Protein AF-A0A3Q7Y2U4-F1 (afdb_monomer_lite)

pLDDT: mean 73.99, std 23.48, range [33.78, 98.62]

Structure (mmCIF, N/CA/C/O backbone):
data_AF-A0A3Q7Y2U4-F1
#
_entry.id   AF-A0A3Q7Y2U4-F1
#
loop_
_atom_site.group_PDB
_atom_site.id
_atom_site.type_symbol
_atom_site.label_atom_id
_atom_site.label_alt_id
_atom_site.label_comp_id
_atom_site.label_asym_id
_atom_site.label_entity_id
_atom_site.label_seq_id
_atom_site.pdbx_PDB_ins_code
_atom_site.Cartn_x
_atom_site.Cartn_y
_atom_site.Cartn_z
_atom_site.occupancy
_atom_site.B_iso_or_equiv
_atom_site.auth_seq_id
_atom_site.auth_comp_id
_atom_site.auth_asym_id
_atom_site.auth_atom_id
_atom_site.pdbx_PDB_model_num
ATOM 1 N N . PHE A 1 1 ? 11.720 -17.107 -15.224 1.00 35.62 1 PHE A N 1
ATOM 2 C CA . PHE A 1 1 ? 11.556 -17.312 -13.772 1.00 35.62 1 PHE A CA 1
ATOM 3 C C . PHE A 1 1 ? 10.340 -16.525 -13.305 1.00 35.62 1 PHE A C 1
ATOM 5 O O . PHE A 1 1 ? 10.370 -15.306 -13.372 1.00 35.62 1 PHE A O 1
ATOM 12 N N . ARG A 1 2 ? 9.236 -17.199 -12.948 1.00 40.34 2 ARG A N 1
ATOM 13 C CA . ARG A 1 2 ? 8.041 -16.546 -12.385 1.00 40.34 2 ARG A CA 1
ATOM 14 C C . ARG A 1 2 ? 8.185 -16.516 -10.868 1.00 40.34 2 ARG A C 1
ATOM 16 O O . ARG A 1 2 ? 8.237 -17.579 -10.259 1.00 40.34 2 ARG A O 1
ATOM 23 N N . LEU A 1 3 ? 8.247 -15.323 -10.285 1.00 40.69 3 LEU A N 1
ATOM 24 C CA . LEU A 1 3 ? 8.195 -15.131 -8.841 1.00 40.69 3 LEU A CA 1
ATOM 25 C C . LEU A 1 3 ? 6.784 -14.656 -8.486 1.00 40.69 3 LEU A C 1
ATOM 27 O O . LEU A 1 3 ? 6.443 -13.496 -8.690 1.00 40.69 3 LEU A O 1
ATOM 31 N N . ALA A 1 4 ? 5.951 -15.574 -8.011 1.00 50.62 4 ALA A N 1
ATOM 32 C CA . ALA A 1 4 ? 4.681 -15.249 -7.382 1.00 50.62 4 ALA A CA 1
ATOM 33 C C . ALA A 1 4 ? 4.615 -15.988 -6.044 1.00 50.62 4 ALA A C 1
ATOM 35 O O . ALA A 1 4 ? 4.937 -17.173 -5.980 1.00 50.62 4 ALA A O 1
ATOM 36 N N . ASN A 1 5 ? 4.163 -15.255 -5.026 1.00 50.19 5 ASN A N 1
ATOM 37 C CA . ASN A 1 5 ? 3.775 -15.688 -3.680 1.00 50.19 5 ASN A CA 1
ATOM 38 C C . ASN A 1 5 ? 4.875 -15.642 -2.613 1.00 50.19 5 ASN A C 1
ATOM 40 O O . ASN A 1 5 ? 5.433 -16.663 -2.225 1.00 50.19 5 ASN A O 1
ATOM 44 N N . PHE A 1 6 ? 5.088 -14.448 -2.047 1.00 45.56 6 PHE A N 1
ATOM 45 C CA . PHE A 1 6 ? 5.669 -14.308 -0.703 1.00 45.56 6 PHE A CA 1
ATOM 46 C C . PHE A 1 6 ? 4.709 -13.688 0.327 1.00 45.56 6 PHE A C 1
ATOM 48 O O . PHE A 1 6 ? 5.079 -13.491 1.477 1.00 45.56 6 PHE A O 1
ATOM 55 N N . TRP A 1 7 ? 3.449 -13.426 -0.035 1.00 37.31 7 TRP A N 1
ATOM 56 C CA . TRP A 1 7 ? 2.434 -13.040 0.944 1.00 37.31 7 TRP A CA 1
ATOM 57 C C . TRP A 1 7 ? 1.445 -14.183 1.152 1.00 37.31 7 TRP A C 1
ATOM 59 O O . TRP A 1 7 ? 0.406 -14.258 0.507 1.00 37.31 7 TRP A O 1
ATOM 69 N N . SER A 1 8 ? 1.789 -15.099 2.053 1.00 33.78 8 SER A N 1
ATOM 70 C CA . SER A 1 8 ? 0.802 -15.963 2.695 1.00 33.78 8 SER A CA 1
ATOM 71 C C . SER A 1 8 ? 1.031 -15.874 4.195 1.00 33.78 8 SER A C 1
ATOM 73 O O . SER A 1 8 ? 1.799 -16.638 4.777 1.00 33.78 8 SER A O 1
ATOM 75 N N . THR A 1 9 ? 0.387 -14.891 4.819 1.00 37.97 9 THR A N 1
ATOM 76 C CA . THR A 1 9 ? 0.164 -14.854 6.262 1.00 37.97 9 THR A CA 1
ATOM 77 C C . THR A 1 9 ? -0.647 -16.090 6.643 1.00 37.97 9 THR A C 1
ATOM 79 O O . THR A 1 9 ? -1.868 -16.126 6.502 1.00 37.97 9 THR A O 1
ATOM 82 N N . SER A 1 10 ? 0.038 -17.135 7.108 1.00 39.25 10 SER A N 1
ATOM 83 C CA . SER A 1 10 ? -0.595 -18.251 7.809 1.00 39.25 10 SER A CA 1
ATOM 84 C C . SER A 1 10 ? -1.108 -17.750 9.156 1.00 39.25 10 SER A C 1
ATOM 86 O O . SER A 1 10 ? -0.455 -17.903 10.186 1.00 39.25 10 SER A O 1
ATOM 88 N N . ASN A 1 11 ? -2.300 -17.160 9.149 1.00 49.38 11 ASN A N 1
ATOM 89 C CA . ASN A 1 11 ? -3.101 -16.994 10.351 1.00 49.38 11 ASN A CA 1
ATOM 90 C C . ASN A 1 11 ? -3.589 -18.387 10.760 1.00 49.38 11 ASN A C 1
ATOM 92 O O . ASN A 1 11 ? -4.662 -18.838 10.355 1.00 49.38 11 ASN A O 1
ATOM 96 N N . LYS A 1 12 ? -2.772 -19.108 11.532 1.00 48.09 12 LYS A N 1
ATOM 97 C CA . LYS A 1 12 ? -3.217 -20.324 12.211 1.00 48.09 12 LYS A CA 1
ATOM 98 C C . LYS A 1 12 ? -4.173 -19.886 13.322 1.00 48.09 12 LYS A C 1
ATOM 100 O O . LYS A 1 12 ? -3.747 -19.394 14.359 1.00 48.09 12 LYS A O 1
ATOM 105 N N . LEU A 1 13 ? -5.460 -20.009 13.008 1.00 43.34 13 LEU A N 1
ATOM 106 C CA . LEU A 1 13 ? -6.635 -19.846 13.862 1.00 43.34 13 LEU A CA 1
ATOM 107 C C . LEU A 1 13 ? -6.368 -20.139 15.348 1.00 43.34 13 LEU A C 1
ATOM 109 O O . LEU A 1 13 ? -6.009 -21.260 15.713 1.00 43.34 13 LEU A O 1
ATOM 113 N N . LEU A 1 14 ? -6.643 -19.145 16.195 1.00 48.03 14 LEU A N 1
ATOM 114 C CA . LEU A 1 14 ? -7.073 -19.369 17.571 1.00 48.03 14 LEU A CA 1
ATOM 115 C C . LEU A 1 14 ? -8.503 -19.924 17.515 1.00 48.03 14 LEU A C 1
ATOM 117 O O . LEU A 1 14 ? -9.420 -19.233 17.079 1.00 48.03 14 LEU A O 1
ATOM 121 N N . ALA A 1 15 ? -8.694 -21.154 17.978 1.00 50.94 15 ALA A N 1
ATOM 122 C CA . ALA A 1 15 ? -9.987 -21.623 18.452 1.00 50.94 15 ALA A CA 1
ATOM 123 C C . ALA A 1 15 ? -9.846 -21.863 19.963 1.00 50.94 15 ALA A C 1
ATOM 125 O O . ALA A 1 15 ? -9.024 -22.700 20.346 1.00 50.94 15 ALA A O 1
ATOM 126 N N . PRO A 1 16 ? -10.592 -21.165 20.838 1.00 45.00 16 PRO A N 1
ATOM 127 C CA . PRO A 1 16 ? -10.757 -21.627 22.207 1.00 45.00 16 PRO A CA 1
ATOM 128 C C . PRO A 1 16 ? -11.631 -22.885 22.165 1.00 45.00 16 PRO A C 1
ATOM 130 O O . PRO A 1 16 ? -12.839 -22.818 21.945 1.00 45.00 16 PRO A O 1
ATOM 133 N N . SER A 1 17 ? -11.002 -24.054 22.308 1.00 41.28 17 SER A N 1
ATOM 134 C CA . SER A 1 17 ? -11.727 -25.306 22.503 1.00 41.28 17 SER A CA 1
ATOM 135 C C . SER A 1 17 ? -12.316 -25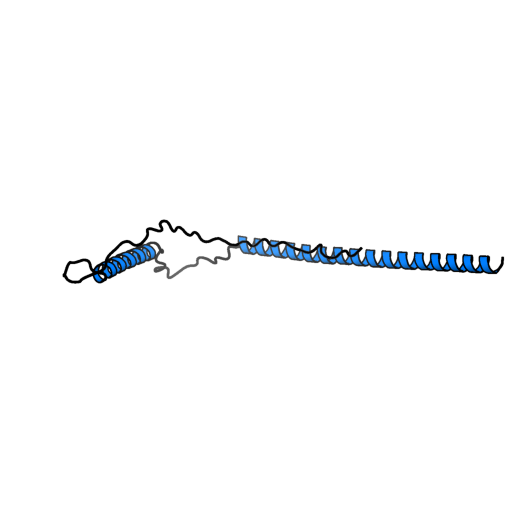.301 23.909 1.00 41.28 17 SER A C 1
ATOM 137 O O . SER A 1 17 ? -11.603 -25.354 24.907 1.00 41.28 17 SER A O 1
ATOM 139 N N . SER A 1 18 ? -13.636 -25.161 23.935 1.00 51.19 18 SER A N 1
ATOM 140 C CA . SER A 1 18 ? -14.538 -25.416 25.048 1.00 51.19 18 SER A CA 1
ATOM 141 C C . SER A 1 18 ? -14.202 -26.731 25.752 1.00 51.19 18 SER A C 1
ATOM 143 O O . SER A 1 18 ? -14.132 -27.776 25.109 1.00 51.19 18 SER A O 1
ATOM 145 N N . ASN A 1 19 ? -14.081 -26.676 27.079 1.00 49.72 19 ASN A N 1
ATOM 146 C CA . ASN A 1 19 ? -14.079 -27.841 27.958 1.00 49.72 19 ASN A CA 1
ATOM 147 C C . ASN A 1 19 ? -15.283 -28.741 27.648 1.00 49.72 19 ASN A C 1
ATOM 149 O O . ASN A 1 19 ? -16.421 -28.273 27.601 1.00 49.72 19 ASN A O 1
ATOM 153 N N . GLY A 1 20 ? -15.019 -30.028 27.453 1.00 41.00 20 GLY A N 1
ATOM 154 C CA . GLY A 1 20 ? -16.028 -31.061 27.276 1.00 41.00 20 GLY A CA 1
ATOM 155 C C . GLY A 1 20 ? -15.608 -32.306 28.037 1.00 41.00 20 GLY A C 1
ATOM 156 O O . GLY A 1 20 ? -14.999 -33.204 27.465 1.00 41.00 20 GLY A O 1
ATOM 157 N N . ASP A 1 21 ? -15.925 -32.336 29.330 1.00 46.12 21 ASP A N 1
ATOM 158 C CA . ASP A 1 21 ? -15.999 -33.573 30.097 1.00 46.12 21 ASP A CA 1
ATOM 159 C C . ASP A 1 21 ? -17.222 -34.360 29.612 1.00 46.12 21 ASP A C 1
ATOM 161 O O . ASP A 1 21 ? -18.359 -33.912 29.759 1.00 46.12 21 ASP A O 1
ATOM 165 N N . ALA A 1 22 ? -17.002 -35.542 29.044 1.00 45.03 22 ALA A N 1
ATOM 166 C CA . ALA A 1 22 ? -18.044 -36.548 28.876 1.00 45.03 22 ALA A CA 1
ATOM 167 C C . ALA A 1 22 ? -17.420 -37.935 29.039 1.00 45.03 22 ALA A C 1
ATOM 169 O O . ALA A 1 22 ? -16.987 -38.589 28.094 1.00 45.03 22 ALA A O 1
ATOM 170 N N . ASN A 1 23 ? -17.336 -38.336 30.303 1.00 48.41 23 ASN A N 1
ATOM 171 C CA . ASN A 1 23 ? -17.076 -39.699 30.723 1.00 48.41 23 ASN A CA 1
ATOM 172 C C . ASN A 1 23 ? -18.292 -40.594 30.414 1.00 48.41 23 ASN A C 1
ATOM 174 O O . ASN A 1 23 ? -19.439 -40.183 30.588 1.00 48.41 23 ASN A O 1
ATOM 178 N N . SER A 1 24 ? -17.981 -41.842 30.062 1.00 44.22 24 SER A N 1
ATOM 179 C CA . SER A 1 24 ? -18.825 -43.042 29.979 1.00 44.22 24 SER A CA 1
ATOM 180 C C . SER A 1 24 ? -19.899 -43.122 28.886 1.00 44.22 24 SER A C 1
ATOM 182 O O . SER A 1 24 ? -21.031 -42.679 29.042 1.00 44.22 24 SER A O 1
ATOM 184 N N . ASP A 1 25 ? -19.534 -43.857 27.837 1.00 45.47 25 ASP A N 1
ATOM 185 C CA . ASP A 1 25 ? -20.418 -44.763 27.110 1.00 45.47 25 ASP A CA 1
ATOM 186 C C . ASP A 1 25 ? -20.635 -46.010 27.991 1.00 45.47 25 ASP A C 1
ATOM 188 O O . ASP A 1 25 ? -19.715 -46.805 28.201 1.00 45.47 25 ASP A O 1
ATOM 192 N N . SER A 1 26 ? -21.818 -46.151 28.592 1.00 45.09 26 SER A N 1
ATOM 193 C CA . SER A 1 26 ? -22.277 -47.430 29.134 1.00 45.09 26 SER A CA 1
ATOM 194 C C . SER A 1 26 ? -23.513 -47.862 28.358 1.00 45.09 26 SER A C 1
ATOM 196 O O . SER A 1 26 ? -24.611 -47.320 28.478 1.00 45.09 26 SER A O 1
ATOM 198 N N . SER A 1 27 ? -23.271 -48.848 27.500 1.00 39.62 27 SER A N 1
ATOM 199 C CA . SER A 1 27 ? -24.237 -49.461 26.611 1.00 39.62 27 SER A CA 1
ATOM 200 C C . SER A 1 27 ? -25.496 -49.913 27.350 1.00 39.62 27 SER A C 1
ATOM 202 O O . SER A 1 27 ? -25.436 -50.643 28.341 1.00 39.62 27 SER A O 1
ATOM 204 N N . SER A 1 28 ? -26.625 -49.543 26.762 1.00 48.84 28 SER A N 1
ATOM 205 C CA . SER A 1 28 ? -27.961 -50.097 26.937 1.00 48.84 28 SER A CA 1
ATOM 206 C C . SER A 1 28 ? -27.990 -51.603 27.231 1.00 48.84 28 SER A C 1
ATOM 208 O O . SER A 1 28 ? -27.642 -52.412 26.368 1.00 48.84 28 SER A O 1
ATOM 210 N N . GLN A 1 29 ? -28.523 -51.984 28.392 1.00 48.38 29 GLN A N 1
ATOM 211 C CA . GLN A 1 29 ? -29.083 -53.316 28.602 1.00 48.38 29 GLN A CA 1
ATOM 212 C C . GLN A 1 29 ? -30.446 -53.219 29.293 1.00 48.38 29 GLN A C 1
ATOM 214 O O . GLN A 1 29 ? -30.555 -52.691 30.392 1.00 48.38 29 GLN A O 1
ATOM 219 N N . HIS A 1 30 ? -31.440 -53.789 28.604 1.00 40.06 30 HIS A N 1
ATOM 220 C CA . HIS A 1 30 ? -32.700 -54.340 29.105 1.00 40.06 30 HIS A CA 1
ATOM 221 C C . HIS A 1 30 ? -33.671 -53.422 29.867 1.00 40.06 30 HIS A C 1
ATOM 223 O O . HIS A 1 30 ? -33.454 -53.087 31.022 1.00 40.06 30 HIS A O 1
ATOM 229 N N . ALA A 1 31 ? -34.855 -53.210 29.285 1.00 38.28 31 ALA A N 1
ATOM 230 C CA . ALA A 1 31 ? -36.054 -53.889 29.788 1.00 38.28 31 ALA A CA 1
ATOM 231 C C . ALA A 1 31 ? -37.248 -53.648 28.854 1.00 38.28 31 ALA A C 1
ATOM 233 O O . ALA A 1 31 ? -37.780 -52.545 28.747 1.00 38.28 31 ALA A O 1
ATOM 234 N N . ASP A 1 32 ? -37.658 -54.726 28.198 1.00 41.06 32 ASP A N 1
ATOM 235 C CA . ASP A 1 32 ? -39.022 -54.927 27.737 1.00 41.06 32 ASP A CA 1
ATOM 236 C C . ASP A 1 32 ? -39.943 -55.068 28.964 1.00 41.06 32 ASP A C 1
ATOM 238 O O . ASP A 1 32 ? -39.586 -55.755 29.923 1.00 41.06 32 ASP A O 1
ATOM 242 N N . GLY A 1 33 ? -41.145 -54.493 28.894 1.00 41.88 33 GLY A N 1
ATOM 243 C CA . GLY A 1 33 ? -42.310 -55.031 29.601 1.00 41.88 33 GLY A CA 1
ATOM 244 C C . GLY A 1 33 ? -42.729 -54.420 30.950 1.00 41.88 33 GLY A C 1
ATOM 245 O O . GLY A 1 33 ? -42.067 -54.574 31.967 1.00 41.88 33 GLY A O 1
ATOM 246 N N . ALA A 1 34 ? -43.971 -53.918 30.930 1.00 41.16 34 ALA A N 1
ATOM 247 C CA . ALA A 1 34 ? -44.984 -53.954 31.995 1.00 41.16 34 ALA A CA 1
ATOM 248 C C . ALA A 1 34 ? -44.927 -52.928 33.156 1.00 41.16 34 ALA A C 1
ATOM 250 O O . ALA A 1 34 ? -44.178 -53.045 34.119 1.00 41.16 34 ALA A O 1
ATOM 251 N N . ALA A 1 35 ? -45.877 -51.982 33.112 1.00 52.38 35 ALA A N 1
ATOM 252 C CA . ALA A 1 35 ? -46.514 -51.367 34.291 1.00 52.38 35 ALA A CA 1
ATOM 253 C C . ALA A 1 35 ? -47.254 -52.445 35.131 1.00 52.38 35 ALA A C 1
ATOM 255 O O . ALA A 1 35 ? -47.471 -53.524 34.572 1.00 52.38 35 ALA A O 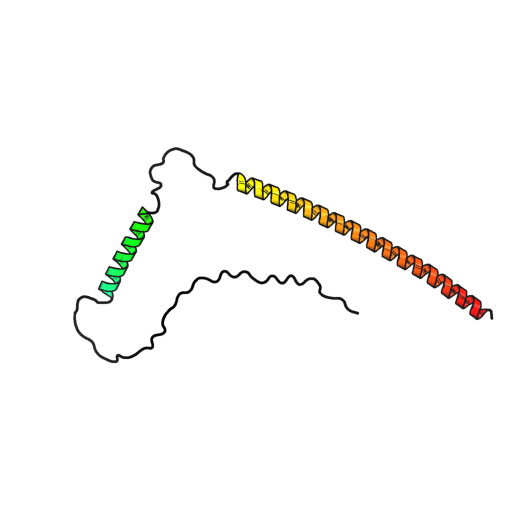1
ATOM 256 N N . PRO A 1 36 ? -47.746 -52.218 36.378 1.00 61.66 36 PRO A N 1
ATOM 257 C CA . PRO A 1 36 ? -47.914 -50.968 37.149 1.00 61.66 36 PRO A CA 1
ATOM 258 C C . PRO A 1 36 ? -47.477 -51.062 38.643 1.00 61.66 36 PRO A C 1
ATOM 260 O O . PRO A 1 36 ? -47.558 -52.130 39.233 1.00 61.66 36 PRO A O 1
ATOM 263 N N . ASN A 1 37 ? -47.096 -49.958 39.303 1.00 43.47 37 ASN A N 1
ATOM 264 C CA . ASN A 1 37 ? -47.496 -49.692 40.702 1.00 43.47 37 ASN A CA 1
ATOM 265 C C . ASN A 1 37 ? -47.024 -48.322 41.204 1.00 43.47 37 ASN A C 1
ATOM 267 O O . ASN A 1 37 ? -45.890 -47.908 40.968 1.00 43.47 37 ASN A O 1
ATOM 271 N N . ASP A 1 38 ? -47.909 -47.676 41.958 1.00 50.09 38 ASP A N 1
ATOM 272 C CA . ASP A 1 38 ? -47.628 -46.577 42.876 1.00 50.09 38 ASP A CA 1
ATOM 273 C C . ASP A 1 38 ? -46.378 -46.829 43.729 1.00 50.09 38 ASP A C 1
ATOM 275 O O . ASP A 1 38 ? -46.222 -47.887 44.339 1.00 50.09 38 ASP A O 1
ATOM 279 N N . GLY A 1 39 ? -45.505 -45.825 43.818 1.00 46.81 39 GLY A N 1
ATOM 280 C CA . GLY A 1 39 ? -44.286 -45.931 44.613 1.00 46.81 39 GLY A CA 1
ATOM 281 C C . GLY A 1 39 ? -43.421 -44.679 44.590 1.00 46.81 39 GLY A C 1
ATOM 282 O O . GLY A 1 39 ? -42.284 -44.731 44.148 1.00 46.81 39 GLY A O 1
ATOM 283 N N . ALA A 1 40 ? -43.975 -43.548 45.034 1.00 56.34 40 ALA A N 1
ATOM 284 C CA . ALA A 1 40 ? -43.254 -42.487 45.756 1.00 56.34 40 ALA A CA 1
ATOM 285 C C . ALA A 1 40 ? -41.874 -42.024 45.220 1.00 56.34 40 ALA A C 1
ATOM 287 O O . ALA A 1 40 ? -40.974 -41.729 46.001 1.00 56.34 40 ALA A O 1
ATOM 288 N N . GLY A 1 41 ? -41.700 -41.930 43.902 1.00 63.47 41 GLY A N 1
ATOM 289 C CA . GLY A 1 41 ? -40.424 -41.505 43.314 1.00 63.47 41 GLY A CA 1
ATOM 290 C C . GLY A 1 41 ? -40.458 -41.413 41.794 1.00 63.47 41 GLY A C 1
ATOM 291 O O . GLY A 1 41 ? -39.499 -41.770 41.123 1.00 63.47 41 GLY A O 1
ATOM 292 N N . GLY A 1 42 ? -41.601 -41.016 41.230 1.00 72.31 42 GLY A N 1
ATOM 293 C CA . GLY A 1 42 ? -41.767 -40.898 39.783 1.00 72.31 42 GLY A CA 1
ATOM 294 C C . GLY A 1 42 ? -41.060 -39.671 39.205 1.00 72.31 42 GLY A C 1
ATOM 295 O O . GLY A 1 42 ? -40.617 -38.786 39.937 1.00 72.31 42 GLY A O 1
ATOM 296 N N . ALA A 1 43 ? -41.055 -39.563 37.874 1.00 77.94 43 ALA A N 1
ATOM 297 C CA . ALA A 1 43 ? -40.539 -38.403 37.136 1.00 77.94 43 ALA A CA 1
ATOM 298 C C . ALA A 1 43 ? -41.035 -37.046 37.687 1.00 77.94 43 ALA A C 1
ATOM 300 O O . ALA A 1 43 ? -40.336 -36.043 37.589 1.00 77.94 43 ALA A O 1
ATOM 301 N N . LEU A 1 44 ? -42.221 -37.019 38.305 1.00 79.88 44 LEU A N 1
ATOM 302 C CA . LEU A 1 44 ? -42.761 -35.852 38.998 1.00 79.88 44 LEU A CA 1
ATOM 303 C C . LEU A 1 44 ? -41.994 -35.488 40.282 1.00 79.88 44 LEU A C 1
ATOM 305 O O . LEU A 1 44 ? -41.749 -34.307 40.511 1.00 79.88 44 LEU A O 1
ATOM 309 N N . GLU A 1 45 ? -41.628 -36.459 41.119 1.00 86.19 45 GLU A N 1
ATOM 310 C CA . GLU A 1 45 ? -40.853 -36.202 42.342 1.00 86.19 45 GLU A CA 1
ATOM 311 C C . GLU A 1 45 ? -39.416 -35.805 41.993 1.00 86.19 45 GLU A C 1
ATOM 313 O O . GLU A 1 45 ? -38.882 -34.855 42.558 1.00 86.19 45 GLU A O 1
ATOM 318 N N . GLU A 1 46 ? -38.845 -36.420 40.957 1.00 80.62 46 GLU A N 1
ATOM 319 C CA . GLU A 1 46 ? -37.557 -36.014 40.387 1.00 80.62 46 GLU A CA 1
ATOM 320 C C . GLU A 1 46 ? -37.614 -34.585 39.811 1.00 80.62 46 GLU A C 1
ATOM 322 O O . GLU A 1 46 ? -36.726 -33.768 40.058 1.00 80.62 46 GLU A O 1
ATOM 327 N N . ALA A 1 47 ? -38.691 -34.219 39.106 1.00 89.88 47 ALA A N 1
ATOM 328 C CA . ALA A 1 47 ? -38.898 -32.851 38.629 1.00 89.88 47 ALA A CA 1
ATOM 329 C C . ALA A 1 47 ? -39.053 -31.850 39.788 1.00 89.88 47 ALA A C 1
ATOM 331 O O . ALA A 1 47 ? -38.505 -30.746 39.730 1.00 89.88 47 ALA A O 1
ATOM 332 N N . ARG A 1 48 ? -39.751 -32.231 40.867 1.00 91.19 48 ARG A N 1
ATOM 333 C CA . ARG A 1 48 ? -39.885 -31.413 42.086 1.00 91.19 48 ARG A CA 1
ATOM 334 C C . ARG A 1 48 ? -38.546 -31.238 42.790 1.00 91.19 48 ARG A C 1
ATOM 336 O O . ARG A 1 48 ? -38.225 -30.120 43.197 1.00 91.19 48 ARG A O 1
ATOM 343 N N . PHE A 1 49 ? -37.760 -32.302 42.907 1.00 91.88 49 PHE A N 1
ATOM 344 C CA . PHE A 1 49 ? -36.424 -32.253 43.487 1.00 91.88 49 PHE A CA 1
ATOM 345 C C . PHE A 1 49 ? -35.502 -31.340 42.669 1.00 91.88 49 PHE A C 1
ATOM 347 O O . PHE A 1 49 ? -34.914 -30.412 43.229 1.00 91.88 49 PHE A O 1
ATOM 354 N N . ARG A 1 50 ? -35.463 -31.504 41.338 1.00 91.75 50 ARG A N 1
ATOM 355 C CA . ARG A 1 50 ? -34.695 -30.633 40.428 1.00 91.75 50 ARG A CA 1
ATOM 356 C C . ARG A 1 50 ? -35.124 -29.176 40.514 1.00 91.75 50 ARG A C 1
ATOM 358 O O . ARG A 1 50 ? -34.263 -28.305 40.586 1.00 91.75 50 ARG A O 1
ATOM 365 N N . TYR A 1 51 ? -36.428 -28.904 40.566 1.00 95.00 51 TYR A N 1
ATOM 366 C CA . TYR A 1 51 ? -36.940 -27.547 40.744 1.00 95.00 51 TYR A CA 1
ATOM 367 C C . TYR A 1 51 ? -36.473 -26.936 42.069 1.00 95.00 51 TYR A C 1
ATOM 369 O O . TYR A 1 51 ? -35.969 -25.815 42.082 1.00 95.00 51 TYR A O 1
ATOM 377 N N . LYS A 1 52 ? -36.591 -27.670 43.184 1.00 95.50 52 LYS A N 1
ATOM 378 C CA . LYS A 1 52 ? -36.148 -27.185 44.502 1.00 95.50 52 LYS A CA 1
ATOM 379 C C . LYS A 1 52 ? -34.642 -26.936 44.525 1.00 95.50 52 LYS A C 1
ATOM 381 O O . LYS A 1 52 ? -34.219 -25.918 45.066 1.00 95.50 52 LYS A O 1
ATOM 386 N N . ASN A 1 53 ? -33.858 -27.815 43.905 1.00 93.19 53 ASN A N 1
ATOM 387 C CA . ASN A 1 53 ? -32.407 -27.684 43.840 1.00 93.19 53 ASN A CA 1
ATOM 388 C C . ASN A 1 53 ? -31.979 -26.500 42.951 1.00 93.19 53 ASN A C 1
ATOM 390 O O . ASN A 1 53 ? -31.176 -25.671 43.368 1.00 93.19 53 ASN A O 1
ATOM 394 N N . ALA A 1 54 ? -32.596 -26.337 41.776 1.00 93.56 54 ALA A N 1
ATOM 395 C CA . ALA A 1 54 ? -32.374 -25.185 40.900 1.00 93.56 54 ALA A CA 1
ATOM 396 C C . ALA A 1 54 ? -32.796 -23.863 41.566 1.00 93.56 54 ALA A C 1
ATOM 398 O O . ALA A 1 54 ? -32.075 -22.872 41.490 1.00 93.56 54 ALA A O 1
ATOM 399 N N . ALA A 1 55 ? -33.928 -23.847 42.275 1.00 94.94 55 ALA A N 1
ATOM 400 C CA . ALA A 1 55 ? -34.395 -22.677 43.015 1.00 94.94 55 ALA A CA 1
ATOM 401 C C . ALA A 1 55 ? -33.490 -22.335 44.211 1.00 94.94 55 ALA A C 1
ATOM 403 O O . ALA A 1 55 ? -33.330 -21.159 44.540 1.00 94.94 55 ALA A O 1
ATOM 404 N N . ALA A 1 56 ? -32.906 -23.337 44.874 1.00 93.50 56 ALA A N 1
ATOM 405 C CA . ALA A 1 56 ? -31.899 -23.125 45.909 1.00 93.50 56 ALA A CA 1
ATOM 406 C C . ALA A 1 56 ? -30.610 -22.551 45.304 1.00 93.50 56 ALA A C 1
ATOM 408 O O . ALA A 1 56 ? -30.149 -21.512 45.767 1.00 93.50 56 ALA A O 1
ATOM 409 N N . GLY A 1 57 ? -30.105 -23.142 44.216 1.00 92.50 57 GLY A N 1
ATOM 410 C CA . GLY A 1 57 ? -28.938 -22.638 43.488 1.00 92.50 57 GLY A CA 1
ATOM 411 C C . GLY A 1 57 ? -29.118 -21.197 43.008 1.00 92.50 57 GLY A C 1
ATOM 412 O O . GLY A 1 57 ? -28.240 -20.365 43.215 1.00 92.50 57 GLY A O 1
ATOM 413 N N . LEU A 1 58 ? -30.292 -20.859 42.465 1.00 90.38 58 LEU A N 1
ATOM 414 C CA . LEU A 1 58 ? -30.617 -19.494 42.049 1.00 90.38 58 LEU A CA 1
ATOM 415 C C . LEU A 1 58 ? -30.622 -18.515 43.231 1.00 90.38 58 LEU A C 1
ATOM 417 O O . LEU A 1 58 ? -30.109 -17.408 43.105 1.00 90.38 58 LEU A O 1
ATOM 421 N N . ARG A 1 59 ? -31.155 -18.914 44.395 1.00 90.56 59 ARG A N 1
ATOM 422 C CA . ARG A 1 59 ? -31.094 -18.087 45.611 1.00 90.56 59 ARG A CA 1
A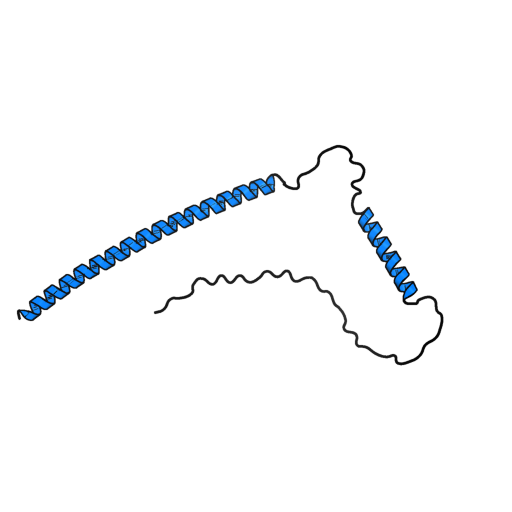TOM 423 C C . ARG A 1 59 ? -29.668 -17.902 46.112 1.00 90.56 59 ARG A C 1
ATOM 425 O O . ARG A 1 59 ? -29.336 -16.805 46.540 1.00 90.56 59 ARG A O 1
ATOM 432 N N . THR A 1 60 ? -28.830 -18.932 46.038 1.00 87.88 60 THR A N 1
ATOM 433 C CA . THR A 1 60 ? -27.412 -18.828 46.398 1.00 87.88 60 THR A CA 1
ATOM 434 C C . THR A 1 60 ? -26.673 -17.883 45.458 1.00 87.88 60 THR A C 1
ATOM 436 O O . THR A 1 60 ? -25.926 -17.037 45.933 1.00 87.88 60 THR A O 1
ATOM 439 N N . ILE A 1 61 ? -26.927 -17.960 44.148 1.00 86.75 61 ILE A N 1
ATOM 440 C CA . ILE A 1 61 ? -26.360 -17.025 43.165 1.00 86.75 61 ILE A CA 1
ATOM 441 C C . ILE A 1 61 ? -26.858 -15.600 43.441 1.00 86.75 61 ILE A C 1
ATOM 443 O O . ILE A 1 61 ? -26.050 -14.685 43.505 1.00 86.75 61 ILE A O 1
ATOM 447 N N . LEU A 1 62 ? -28.157 -15.404 43.688 1.00 83.25 62 LEU A N 1
ATOM 448 C CA . LEU A 1 62 ? -28.722 -14.094 44.040 1.00 83.25 62 LEU A CA 1
ATOM 449 C C . LEU A 1 62 ? -28.189 -13.532 45.364 1.00 83.25 62 LEU A C 1
ATOM 451 O O . LEU A 1 62 ? -28.081 -12.321 45.488 1.00 83.25 62 LEU A O 1
ATOM 455 N N . ALA A 1 63 ? -27.867 -14.383 46.340 1.00 81.56 63 ALA A N 1
ATOM 456 C CA . ALA A 1 63 ? -27.247 -13.969 47.598 1.00 81.56 63 ALA A CA 1
ATOM 457 C C . ALA A 1 63 ? -25.739 -13.696 47.450 1.00 81.56 63 ALA A C 1
ATOM 459 O O . ALA A 1 63 ? -25.190 -12.879 48.185 1.00 81.56 63 ALA A O 1
ATOM 460 N N . ALA A 1 64 ? -25.072 -14.381 46.516 1.00 79.19 64 ALA A N 1
ATOM 461 C CA . ALA A 1 64 ? -23.672 -14.156 46.166 1.00 79.19 64 ALA A CA 1
ATOM 462 C C . ALA A 1 64 ? -23.484 -12.926 45.266 1.00 79.19 64 ALA A C 1
ATOM 464 O O . ALA A 1 64 ? -22.398 -12.353 45.245 1.00 79.19 64 ALA A O 1
ATOM 465 N N . ILE A 1 65 ? -24.530 -12.506 44.548 1.00 77.69 65 ILE A N 1
ATOM 466 C CA . ILE A 1 65 ? -24.601 -11.189 43.918 1.00 77.69 65 ILE A CA 1
ATOM 467 C C . ILE A 1 65 ? -24.834 -10.175 45.046 1.00 77.69 65 ILE A C 1
ATOM 469 O O . ILE A 1 65 ? -25.893 -10.203 45.675 1.00 77.69 65 ILE A O 1
ATOM 473 N N . PRO A 1 66 ? -23.886 -9.267 45.333 1.00 68.56 66 PRO A N 1
ATOM 474 C CA . PRO A 1 66 ? -24.101 -8.231 46.332 1.00 68.56 66 PRO A CA 1
ATOM 475 C C . PRO A 1 66 ? -25.340 -7.420 45.938 1.00 68.56 66 PRO A C 1
ATOM 477 O O . PRO A 1 66 ? -25.389 -6.846 44.848 1.00 68.56 66 PRO A O 1
ATOM 480 N N . SER A 1 67 ? -26.369 -7.394 46.789 1.00 58.28 67 SER A N 1
ATOM 481 C CA . SER A 1 67 ? -27.588 -6.638 46.506 1.00 58.28 67 SER A CA 1
ATOM 482 C C . SER A 1 67 ? -27.248 -5.147 46.409 1.00 58.28 67 SER A C 1
ATOM 484 O O . SER A 1 67 ? -27.059 -4.482 47.428 1.00 58.28 67 SER A O 1
ATOM 486 N N . SER A 1 68 ? -27.203 -4.601 45.194 1.00 54.22 68 SER A N 1
ATOM 487 C CA . SER A 1 68 ? -27.099 -3.158 44.929 1.00 54.22 68 SER A CA 1
ATOM 488 C C . SER A 1 68 ? -28.425 -2.444 45.230 1.00 54.22 68 SER A C 1
ATOM 490 O O . SER A 1 68 ? -28.998 -1.738 44.404 1.00 54.22 68 SER A O 1
ATOM 492 N N . GLN A 1 69 ? -28.988 -2.670 46.416 1.00 51.75 69 GLN A N 1
ATOM 493 C CA . GLN A 1 69 ? -30.246 -2.045 46.803 1.00 51.75 69 GLN A CA 1
ATOM 494 C C . GLN A 1 69 ? -30.205 -1.529 48.233 1.00 51.75 69 GLN A C 1
ATOM 496 O O . GLN A 1 69 ? -31.047 -1.848 49.065 1.00 51.75 69 GLN A O 1
ATOM 501 N N . LYS A 1 70 ? -29.220 -0.663 48.477 1.00 48.88 70 LYS A N 1
ATOM 502 C CA . LYS A 1 70 ? -29.439 0.622 49.148 1.00 48.88 70 LYS A CA 1
ATOM 503 C C . LYS A 1 70 ? -28.238 1.535 48.904 1.00 48.88 70 LYS A C 1
ATOM 505 O O . LYS A 1 70 ? -27.448 1.775 49.806 1.00 48.88 70 LYS A O 1
ATOM 510 N N . VAL A 1 71 ? -28.115 2.052 47.687 1.00 47.84 71 VAL A N 1
ATOM 511 C CA . VAL A 1 71 ? -27.336 3.271 47.439 1.00 47.84 71 VAL A CA 1
ATOM 512 C C . VAL A 1 71 ? -28.157 4.161 46.516 1.00 47.84 71 VAL A C 1
ATOM 514 O O . VAL A 1 71 ? -27.915 4.314 45.326 1.00 47.84 71 VAL A O 1
ATOM 517 N N . ASN A 1 72 ? -29.199 4.748 47.095 1.00 50.16 72 ASN A N 1
ATOM 518 C CA . ASN A 1 72 ? -29.433 6.145 46.798 1.00 50.16 72 ASN A CA 1
ATOM 519 C C . ASN A 1 72 ? -28.205 6.912 47.313 1.00 50.16 72 ASN A C 1
ATOM 521 O O . ASN A 1 72 ? -27.876 6.827 48.493 1.00 50.16 72 ASN A O 1
ATOM 525 N N . THR A 1 73 ? -27.580 7.694 46.435 1.00 48.22 73 THR A N 1
ATOM 526 C CA . THR A 1 73 ? -26.423 8.577 46.688 1.00 48.22 73 THR A CA 1
ATOM 527 C C . THR A 1 73 ? -25.046 7.925 46.506 1.00 48.22 73 THR A C 1
ATOM 529 O O . THR A 1 73 ? -24.583 7.191 47.367 1.00 48.22 73 THR A O 1
ATOM 532 N N . PHE A 1 74 ? -24.364 8.377 45.445 1.00 43.75 74 PHE A N 1
ATOM 533 C CA . PHE A 1 74 ? -22.906 8.519 45.314 1.00 43.75 74 PHE A CA 1
ATOM 534 C C . PHE A 1 74 ? -22.151 7.470 44.468 1.00 43.75 74 PHE A C 1
ATOM 536 O O . PHE A 1 74 ? -21.783 6.402 44.938 1.00 43.75 74 PHE A O 1
ATOM 543 N N . ASP A 1 75 ? -21.944 7.839 43.197 1.00 49.06 75 ASP A N 1
ATOM 544 C CA . ASP A 1 75 ? -20.651 7.829 42.489 1.00 49.06 75 ASP A CA 1
ATOM 545 C C . ASP A 1 75 ? -19.687 6.650 42.742 1.00 49.06 75 ASP A C 1
ATOM 547 O O . ASP A 1 75 ? -18.904 6.675 43.687 1.00 49.06 75 ASP A O 1
ATOM 551 N N . SER A 1 76 ? -19.721 5.632 41.871 1.00 42.38 76 SER A N 1
ATOM 552 C CA . SER A 1 76 ? -18.580 4.764 41.514 1.00 42.38 76 SER A CA 1
ATOM 553 C C . SER A 1 76 ? -19.062 3.709 40.508 1.00 42.38 76 SER A C 1
ATOM 555 O O . SER A 1 76 ? -20.050 3.031 40.761 1.00 42.38 76 SER A O 1
ATOM 557 N N . GLY A 1 77 ? -18.465 3.471 39.352 1.00 45.91 77 GLY A N 1
ATOM 558 C CA . GLY A 1 77 ? -17.280 4.034 38.744 1.00 45.91 77 GLY A CA 1
ATOM 559 C C . GLY A 1 77 ? -17.283 3.543 37.302 1.00 45.91 77 GLY A C 1
ATOM 560 O O . GLY A 1 77 ? -17.636 2.395 37.023 1.00 45.91 77 GLY A O 1
ATOM 561 N N . SER A 1 78 ? -16.965 4.457 36.395 1.00 50.31 78 SER A N 1
ATOM 562 C CA . SER A 1 78 ? -16.611 4.151 35.020 1.00 50.31 78 SER A CA 1
ATOM 563 C C . SER A 1 78 ? -15.652 2.962 34.996 1.00 50.31 78 SER A C 1
ATOM 565 O O . SER A 1 78 ? -14.627 2.986 35.674 1.00 50.31 78 SER A O 1
ATOM 567 N N . ALA A 1 79 ? -15.990 1.920 34.241 1.00 46.66 79 ALA A N 1
ATOM 568 C CA . ALA A 1 79 ? -15.025 0.892 33.876 1.00 46.66 79 ALA A CA 1
ATOM 569 C C . ALA A 1 79 ? -14.162 1.333 32.676 1.00 46.66 79 ALA A C 1
ATOM 571 O O . ALA A 1 79 ? -13.477 0.493 32.109 1.00 46.66 79 ALA A O 1
ATOM 572 N N . ASP A 1 80 ? -14.146 2.628 32.324 1.00 56.41 80 ASP A N 1
ATOM 573 C CA . ASP A 1 80 ? -12.938 3.241 31.767 1.00 56.41 80 ASP A CA 1
ATOM 574 C C . ASP A 1 80 ? -12.003 3.527 32.934 1.00 56.41 80 ASP A C 1
ATOM 576 O O . ASP A 1 80 ? -12.077 4.565 33.601 1.00 56.41 80 ASP A O 1
ATOM 580 N N . SER A 1 81 ? -11.126 2.571 33.214 1.00 52.03 81 SER A N 1
ATOM 581 C CA . SER A 1 81 ? -9.939 2.892 33.982 1.00 52.03 81 SER A CA 1
ATOM 582 C C . SER A 1 81 ? -9.115 3.887 33.152 1.00 52.03 81 SER A C 1
ATOM 584 O O . SER A 1 81 ? -8.806 3.587 31.998 1.00 52.03 81 SER A O 1
ATOM 586 N N . PRO A 1 82 ? -8.692 5.042 33.698 1.00 60.19 82 PRO A N 1
ATOM 587 C CA . PRO A 1 82 ? -7.857 6.007 32.972 1.00 60.19 82 PRO A CA 1
ATOM 588 C C . PRO A 1 82 ? -6.518 5.408 32.505 1.00 60.19 82 PRO A C 1
ATOM 590 O O . PRO A 1 82 ? -5.829 6.005 31.683 1.00 60.19 82 PRO A O 1
ATOM 593 N N . THR A 1 83 ? -6.140 4.235 33.030 1.00 62.81 83 THR A N 1
ATOM 594 C CA . THR A 1 83 ? -4.965 3.482 32.583 1.00 62.81 83 THR A CA 1
ATOM 595 C C . THR A 1 83 ? -5.176 2.820 31.222 1.00 62.81 83 THR A C 1
ATOM 597 O O . THR A 1 83 ? -4.255 2.831 30.413 1.00 62.81 83 THR A O 1
ATOM 600 N N . ASP A 1 84 ? -6.373 2.296 30.946 1.00 71.88 84 ASP A N 1
ATOM 601 C CA . ASP A 1 84 ? -6.655 1.568 29.707 1.00 71.88 84 ASP A CA 1
ATOM 602 C C . ASP A 1 84 ? -6.827 2.559 28.549 1.00 71.88 84 ASP A C 1
ATOM 604 O O . ASP A 1 84 ? -6.270 2.355 27.475 1.00 71.88 84 ASP A O 1
ATOM 608 N N . GLU A 1 85 ? -7.482 3.698 28.797 1.00 77.62 85 GLU A N 1
ATOM 609 C CA . GLU A 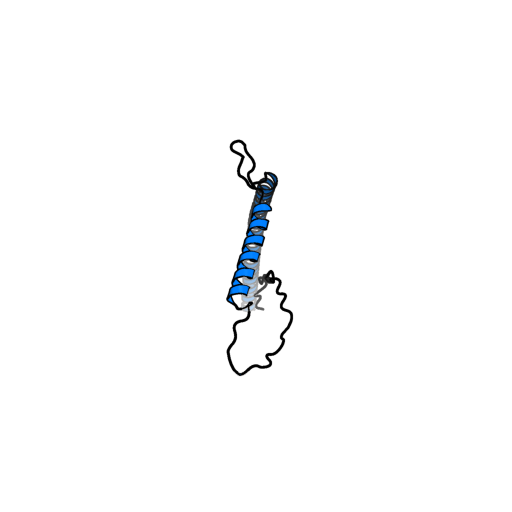1 85 ? -7.631 4.781 27.814 1.00 77.62 85 GLU A CA 1
ATOM 610 C C . GLU A 1 85 ? -6.277 5.407 27.425 1.00 77.62 85 GLU A C 1
ATOM 612 O O . GLU A 1 85 ? -5.982 5.592 26.244 1.00 77.62 85 GLU A O 1
ATOM 617 N N . ALA A 1 86 ? -5.391 5.653 28.399 1.00 81.62 86 ALA A N 1
ATOM 618 C CA . ALA A 1 86 ? -4.048 6.181 28.130 1.00 81.62 86 ALA A CA 1
ATOM 619 C C . ALA A 1 86 ? -3.153 5.179 27.369 1.00 81.62 86 ALA A C 1
ATOM 621 O O . ALA A 1 86 ? -2.289 5.565 26.572 1.00 81.62 86 ALA A O 1
ATOM 622 N N . GLU A 1 87 ? -3.330 3.877 27.605 1.00 86.00 87 GLU A N 1
ATOM 623 C CA . GLU A 1 87 ? -2.636 2.832 26.850 1.00 86.00 87 GLU A CA 1
ATOM 624 C C . GLU A 1 87 ? -3.160 2.715 25.415 1.00 86.00 87 GLU A C 1
ATOM 626 O O . GLU A 1 87 ? -2.357 2.554 24.487 1.00 86.00 87 GLU A O 1
ATOM 631 N N . ILE A 1 88 ? -4.473 2.853 25.219 1.00 89.50 88 ILE A N 1
ATOM 632 C CA . ILE A 1 88 ? -5.114 2.891 23.900 1.00 89.50 88 ILE A CA 1
ATOM 633 C C . ILE A 1 88 ? -4.596 4.084 23.088 1.00 89.50 88 ILE A C 1
ATOM 635 O O . ILE A 1 88 ? -4.139 3.884 21.959 1.00 89.50 88 ILE A O 1
ATOM 639 N N . GLU A 1 89 ? -4.558 5.286 23.670 1.00 88.31 89 GLU A N 1
ATOM 640 C CA . GLU A 1 89 ? -4.037 6.494 23.011 1.00 88.31 89 GLU A CA 1
ATOM 641 C C . GLU A 1 89 ? -2.576 6.306 22.559 1.00 88.31 89 GLU A C 1
ATOM 643 O O . GLU A 1 89 ? -2.211 6.563 21.407 1.00 88.31 89 GLU A O 1
ATOM 648 N N . LYS A 1 90 ? -1.727 5.748 23.429 1.00 94.06 90 LYS A N 1
ATOM 649 C CA . LYS A 1 90 ? -0.321 5.458 23.107 1.00 94.06 90 LYS A CA 1
ATOM 650 C C . LYS A 1 90 ? -0.173 4.415 21.997 1.00 94.06 90 LYS A C 1
ATOM 652 O O . LYS A 1 90 ? 0.753 4.495 21.180 1.00 94.06 90 LYS A O 1
ATOM 657 N N . LEU A 1 91 ? -1.026 3.393 21.980 1.00 94.25 91 LEU A N 1
ATOM 658 C CA . LEU A 1 91 ? -1.029 2.386 20.918 1.00 94.25 91 LEU A CA 1
ATOM 659 C C . LEU A 1 91 ? -1.476 2.989 19.584 1.00 94.25 91 LEU A C 1
ATOM 661 O O . LEU A 1 91 ? -0.878 2.676 18.550 1.00 94.25 91 LEU A O 1
ATOM 665 N N . GLU A 1 92 ? -2.460 3.884 19.599 1.00 93.56 92 GLU A N 1
ATOM 666 C CA . GLU A 1 92 ? -2.905 4.611 18.414 1.00 93.56 92 GLU A CA 1
ATOM 667 C C . GLU A 1 92 ? -1.814 5.543 17.870 1.00 93.56 92 GLU A C 1
ATOM 669 O O . GLU A 1 92 ? -1.558 5.552 16.658 1.00 93.56 92 GLU A O 1
ATOM 674 N N . GLU A 1 93 ? -1.099 6.255 18.744 1.00 94.94 93 GLU A N 1
ATOM 675 C CA . GLU A 1 93 ? 0.036 7.095 18.356 1.00 94.94 93 GLU A CA 1
ATOM 676 C C . GLU A 1 93 ? 1.136 6.256 17.687 1.00 94.94 93 GLU A C 1
ATOM 678 O O . GLU A 1 93 ? 1.623 6.595 16.602 1.00 94.94 93 GLU A O 1
ATOM 683 N N . ARG A 1 94 ? 1.490 5.102 18.272 1.00 96.19 94 ARG A N 1
ATOM 684 C CA . ARG A 1 94 ? 2.466 4.180 17.666 1.00 96.19 94 ARG A CA 1
ATOM 685 C C . ARG A 1 94 ? 1.992 3.632 16.329 1.00 96.19 94 ARG A C 1
ATOM 687 O O . ARG A 1 94 ? 2.788 3.564 15.393 1.00 96.19 94 ARG A O 1
ATOM 694 N N . ALA A 1 95 ? 0.722 3.248 16.221 1.00 96.50 95 ALA A N 1
ATOM 695 C CA . ALA A 1 95 ? 0.153 2.770 14.967 1.00 96.50 95 ALA A CA 1
ATOM 696 C C . ALA A 1 95 ? 0.196 3.866 13.891 1.00 96.50 95 ALA A C 1
ATOM 698 O O . ALA A 1 95 ? 0.532 3.594 12.738 1.00 96.50 95 ALA A O 1
ATOM 699 N N . SER A 1 96 ? -0.087 5.112 14.265 1.00 97.25 96 SER A N 1
ATOM 700 C CA . SER A 1 96 ? -0.018 6.273 13.375 1.00 97.25 96 SER A CA 1
ATOM 701 C C . SER A 1 96 ? 1.414 6.579 12.937 1.00 97.25 96 SER A C 1
ATOM 703 O O . SER A 1 96 ? 1.667 6.756 11.743 1.00 97.25 96 SER A O 1
ATOM 705 N N . SER A 1 97 ? 2.367 6.553 13.870 1.00 97.44 97 SER A N 1
ATOM 706 C CA . SER A 1 97 ? 3.797 6.700 13.580 1.00 97.44 97 SER A CA 1
ATOM 707 C C . SER A 1 97 ? 4.286 5.618 12.612 1.00 97.44 97 SER A C 1
ATOM 709 O O . SER A 1 97 ? 4.893 5.926 11.584 1.00 97.44 97 SER A O 1
ATOM 711 N N . LEU A 1 98 ? 3.918 4.357 12.860 1.00 98.06 98 LEU A N 1
ATOM 712 C CA . LEU A 1 98 ? 4.291 3.233 12.005 1.00 98.06 98 LEU A CA 1
ATOM 713 C C . LEU A 1 98 ? 3.685 3.348 10.599 1.00 98.06 98 LEU A C 1
ATOM 715 O O . LEU A 1 98 ? 4.375 3.098 9.612 1.00 98.06 98 LEU A O 1
ATOM 719 N N . ARG A 1 99 ? 2.418 3.771 10.478 1.00 98.31 99 ARG A N 1
ATOM 720 C CA . ARG A 1 99 ? 1.786 4.031 9.170 1.00 98.31 99 ARG A CA 1
ATOM 721 C C . ARG A 1 99 ? 2.514 5.133 8.401 1.00 98.31 99 ARG A C 1
ATOM 723 O O . ARG A 1 99 ? 2.722 4.993 7.196 1.00 98.31 99 ARG A O 1
ATOM 730 N N . LYS A 1 100 ? 2.929 6.204 9.084 1.00 98.25 100 LYS A N 1
ATOM 731 C CA . LYS A 1 100 ? 3.699 7.297 8.476 1.00 98.25 100 LYS A CA 1
ATOM 732 C C . LYS A 1 100 ? 5.076 6.825 8.013 1.00 98.25 100 LYS A C 1
ATOM 734 O O . LYS A 1 100 ? 5.479 7.144 6.895 1.00 98.25 100 LYS A O 1
ATOM 739 N N . GLU A 1 101 ? 5.784 6.050 8.833 1.00 97.88 101 GLU A N 1
ATOM 740 C CA . GLU A 1 101 ? 7.080 5.489 8.448 1.00 97.88 101 GLU A CA 1
ATOM 741 C C . GLU A 1 101 ? 6.944 4.536 7.256 1.00 97.88 101 GLU A C 1
ATOM 743 O O . GLU A 1 101 ? 7.710 4.651 6.301 1.00 97.88 101 GLU A O 1
ATOM 748 N N . LEU A 1 102 ? 5.938 3.656 7.260 1.00 98.19 102 LEU A N 1
ATOM 749 C CA . LEU A 1 102 ? 5.662 2.743 6.152 1.00 98.19 102 LEU A CA 1
ATOM 750 C C . LEU A 1 102 ? 5.440 3.503 4.838 1.00 98.19 102 LEU A C 1
ATOM 752 O O . LEU A 1 102 ? 6.042 3.158 3.822 1.00 98.19 102 LEU A O 1
ATOM 756 N N . ALA A 1 103 ? 4.624 4.560 4.864 1.00 98.38 103 ALA A N 1
ATOM 757 C CA . ALA A 1 103 ? 4.393 5.409 3.698 1.00 98.38 103 ALA A CA 1
ATOM 758 C C . ALA A 1 103 ? 5.685 6.099 3.228 1.00 98.38 103 ALA A C 1
ATOM 760 O O . ALA A 1 103 ? 5.979 6.114 2.033 1.00 98.38 103 ALA A O 1
ATOM 761 N N . ASN A 1 104 ? 6.499 6.607 4.158 1.00 98.38 104 ASN A N 1
ATOM 762 C CA . ASN A 1 104 ? 7.774 7.244 3.832 1.00 98.38 104 ASN A CA 1
ATOM 763 C C . ASN A 1 104 ? 8.781 6.259 3.210 1.00 98.38 104 ASN A C 1
ATOM 765 O O . ASN A 1 104 ? 9.416 6.558 2.200 1.00 98.38 104 ASN A O 1
ATOM 769 N N . LYS A 1 105 ? 8.913 5.057 3.782 1.00 98.44 105 LYS A N 1
ATOM 770 C CA . LYS A 1 105 ? 9.785 4.004 3.241 1.00 98.44 105 LYS A CA 1
ATOM 771 C C . LYS A 1 105 ? 9.304 3.544 1.865 1.00 98.44 105 LYS A C 1
ATOM 773 O O . LYS A 1 105 ? 10.132 3.355 0.979 1.00 98.44 105 LYS A O 1
ATOM 778 N N . ASN A 1 106 ? 7.992 3.413 1.667 1.00 98.38 106 ASN A N 1
ATOM 779 C CA . ASN A 1 106 ? 7.418 3.085 0.364 1.00 98.38 106 ASN A CA 1
ATOM 780 C C . ASN A 1 106 ? 7.745 4.163 -0.684 1.00 98.38 106 ASN A C 1
ATOM 782 O O . ASN A 1 106 ? 8.192 3.829 -1.777 1.00 98.38 106 ASN A O 1
ATOM 786 N N . LEU A 1 107 ? 7.628 5.445 -0.326 1.00 98.56 107 LEU A N 1
ATOM 787 C CA . LEU A 1 107 ? 8.009 6.559 -1.196 1.00 98.56 107 LEU A CA 1
ATOM 788 C C . LEU A 1 107 ? 9.486 6.489 -1.611 1.00 98.56 107 LEU A C 1
ATOM 790 O O . LEU A 1 107 ? 9.790 6.625 -2.793 1.00 98.56 107 LEU A O 1
ATOM 794 N N . HIS A 1 108 ? 10.403 6.220 -0.677 1.00 98.44 108 HIS A N 1
ATOM 795 C CA . HIS A 1 108 ? 11.822 6.059 -1.014 1.00 98.44 108 HIS A CA 1
ATOM 796 C C . HIS A 1 108 ? 12.089 4.870 -1.944 1.00 98.44 108 HIS A C 1
ATOM 798 O O . HIS A 1 108 ? 12.920 4.983 -2.842 1.00 98.44 108 HIS A O 1
ATOM 804 N N . LEU A 1 109 ? 11.386 3.748 -1.757 1.00 98.62 109 LEU A N 1
ATOM 805 C CA . LEU A 1 109 ? 11.506 2.596 -2.654 1.00 98.62 109 LEU A CA 1
ATOM 806 C C . LEU A 1 109 ? 11.034 2.922 -4.073 1.00 98.62 109 LEU A C 1
ATOM 808 O O . LEU A 1 109 ? 11.692 2.506 -5.020 1.00 98.62 109 LEU A O 1
ATOM 812 N N . ASN A 1 110 ? 9.943 3.679 -4.222 1.00 98.50 110 ASN A N 1
ATOM 813 C CA . ASN A 1 110 ? 9.469 4.105 -5.540 1.00 98.50 110 ASN A CA 1
ATOM 814 C C . ASN A 1 110 ? 10.493 5.008 -6.237 1.00 98.50 110 ASN A C 1
ATOM 816 O O . ASN A 1 110 ? 10.834 4.746 -7.381 1.00 98.50 110 ASN A O 1
ATOM 820 N N . ILE A 1 111 ? 11.067 5.987 -5.527 1.00 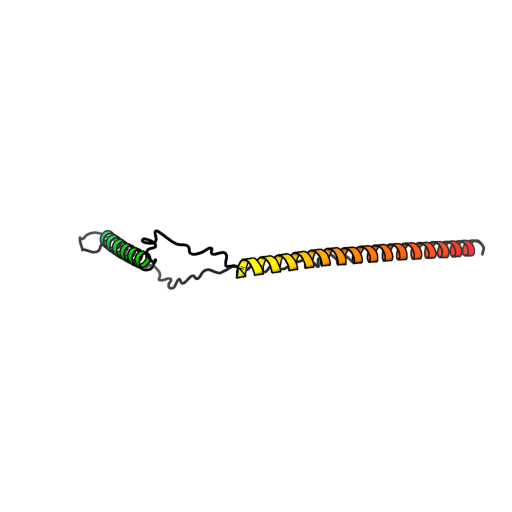98.56 111 ILE A N 1
ATOM 821 C CA . ILE A 1 111 ? 12.118 6.852 -6.093 1.00 98.56 111 ILE A CA 1
ATOM 822 C C . ILE A 1 111 ? 13.316 6.022 -6.562 1.00 98.56 111 ILE A C 1
ATOM 824 O O . ILE A 1 111 ? 13.823 6.231 -7.660 1.00 98.56 111 ILE A O 1
ATOM 828 N N . LEU A 1 112 ? 13.773 5.070 -5.744 1.00 98.62 112 LEU A N 1
ATOM 829 C CA . LEU A 1 112 ? 14.893 4.210 -6.120 1.00 98.62 112 LEU A CA 1
ATOM 830 C C . LEU A 1 112 ? 14.557 3.345 -7.343 1.00 98.62 112 LEU A C 1
ATOM 832 O O . LEU A 1 112 ? 15.408 3.138 -8.206 1.00 98.62 112 LEU A O 1
ATOM 836 N N . LEU A 1 113 ? 13.325 2.840 -7.421 1.00 98.44 113 LEU A N 1
ATOM 837 C CA . LEU A 1 113 ? 12.845 2.078 -8.569 1.00 98.44 113 LEU A CA 1
ATOM 838 C C . LEU A 1 113 ? 12.845 2.936 -9.838 1.00 98.44 113 LEU A C 1
ATOM 840 O O . LEU A 1 113 ? 13.356 2.472 -10.857 1.00 98.44 113 LEU A O 1
ATOM 844 N N . ASP A 1 114 ? 12.355 4.173 -9.767 1.00 98.44 114 ASP A N 1
ATOM 845 C CA . ASP A 1 114 ? 12.348 5.109 -10.896 1.00 98.44 114 ASP A CA 1
ATOM 846 C C . ASP A 1 114 ? 13.778 5.411 -11.370 1.00 98.44 114 ASP A C 1
ATOM 848 O O . ASP A 1 114 ? 14.075 5.310 -12.559 1.00 98.44 114 ASP A O 1
ATOM 852 N N . GLN A 1 115 ? 14.699 5.670 -10.436 1.00 98.62 115 GLN A N 1
ATOM 853 C CA . GLN A 1 115 ? 16.116 5.897 -10.745 1.00 98.62 115 GLN A CA 1
ATOM 854 C C . GLN A 1 115 ? 16.774 4.688 -11.422 1.00 98.62 115 GLN A C 1
ATOM 856 O O . GLN A 1 115 ? 17.557 4.843 -12.359 1.00 98.62 115 GLN A O 1
ATOM 861 N N . LEU A 1 116 ? 16.472 3.466 -10.969 1.00 98.56 116 LEU A N 1
ATOM 862 C CA . LEU A 1 116 ? 16.981 2.256 -11.619 1.00 98.56 116 LEU A CA 1
ATOM 863 C C . LEU A 1 116 ? 16.401 2.086 -13.026 1.00 98.56 116 LEU A C 1
ATOM 865 O O . LEU A 1 116 ? 17.121 1.656 -13.927 1.00 98.56 116 LEU A O 1
ATOM 869 N N . GLN A 1 117 ? 15.120 2.399 -13.225 1.00 98.44 117 GLN A N 1
ATOM 870 C CA . GLN A 1 117 ? 14.487 2.325 -14.543 1.00 98.44 117 GLN A CA 1
ATOM 871 C C . GLN A 1 117 ? 15.081 3.342 -15.520 1.00 98.44 117 GLN A C 1
ATOM 873 O O . GLN A 1 117 ? 15.348 2.988 -16.672 1.00 98.44 117 GLN A O 1
ATOM 878 N N . GLU A 1 118 ? 15.341 4.566 -15.064 1.00 98.38 118 GLU A N 1
ATOM 879 C CA . GLU A 1 118 ? 16.041 5.591 -15.841 1.00 98.38 118 GLU A CA 1
ATOM 880 C C . GLU A 1 118 ? 17.445 5.111 -16.222 1.00 98.38 118 GLU A C 1
ATOM 882 O O . GLU A 1 118 ? 17.781 5.072 -17.403 1.00 98.38 118 GLU A O 1
ATOM 887 N N . LEU A 1 119 ? 18.215 4.596 -15.258 1.00 98.50 119 LEU A N 1
ATOM 888 C CA . LEU A 1 119 ? 19.560 4.081 -15.517 1.00 98.50 119 LEU A CA 1
ATOM 889 C C . LEU A 1 119 ? 19.571 2.924 -16.529 1.00 98.50 119 LEU A C 1
ATOM 891 O O . LEU A 1 119 ? 20.427 2.872 -17.411 1.00 98.50 119 LEU A O 1
ATOM 895 N N . ILE A 1 120 ? 18.628 1.984 -16.426 1.00 98.38 120 ILE A N 1
ATOM 896 C CA . ILE A 1 120 ? 18.493 0.887 -17.398 1.00 98.38 120 ILE A CA 1
ATOM 897 C C . ILE A 1 120 ? 18.164 1.440 -18.791 1.00 98.38 120 ILE A C 1
ATOM 899 O O . ILE A 1 120 ? 18.702 0.952 -19.791 1.00 98.38 120 ILE A O 1
ATOM 903 N N . THR A 1 121 ? 17.295 2.449 -18.863 1.00 98.38 121 THR A N 1
ATOM 904 C CA . THR A 1 121 ? 16.907 3.101 -20.120 1.00 98.38 121 THR A CA 1
ATOM 905 C C . THR A 1 121 ? 18.094 3.818 -20.754 1.00 98.38 121 THR A C 1
ATOM 907 O O . THR A 1 121 ? 18.350 3.646 -21.951 1.00 98.38 121 THR A O 1
ATOM 910 N N . ASP A 1 122 ? 18.878 4.535 -19.953 1.00 98.31 122 ASP A N 1
ATOM 911 C CA . ASP A 1 122 ? 20.112 5.171 -20.396 1.00 98.31 122 ASP A CA 1
ATOM 912 C C . ASP A 1 122 ? 21.068 4.125 -20.955 1.00 98.31 122 ASP A C 1
ATOM 914 O O . ASP A 1 122 ? 21.433 4.200 -22.128 1.00 98.31 122 ASP A O 1
ATOM 918 N N . ILE A 1 123 ? 21.415 3.096 -20.172 1.00 98.19 123 ILE A N 1
ATOM 919 C CA . ILE A 1 123 ? 22.320 2.014 -20.601 1.00 98.19 123 ILE A CA 1
ATOM 920 C C . ILE A 1 123 ? 21.847 1.391 -21.920 1.00 98.19 123 ILE A C 1
ATOM 922 O O . ILE A 1 123 ? 22.652 1.186 -22.832 1.00 98.19 123 ILE A O 1
ATOM 926 N N . SER A 1 124 ? 20.545 1.138 -22.054 1.00 97.38 124 SER A N 1
ATOM 927 C CA . SER A 1 124 ? 19.960 0.592 -23.283 1.00 97.38 124 SER A CA 1
ATOM 928 C C . SER A 1 124 ? 20.153 1.531 -24.479 1.00 97.38 124 SER A C 1
ATOM 930 O O . SER A 1 12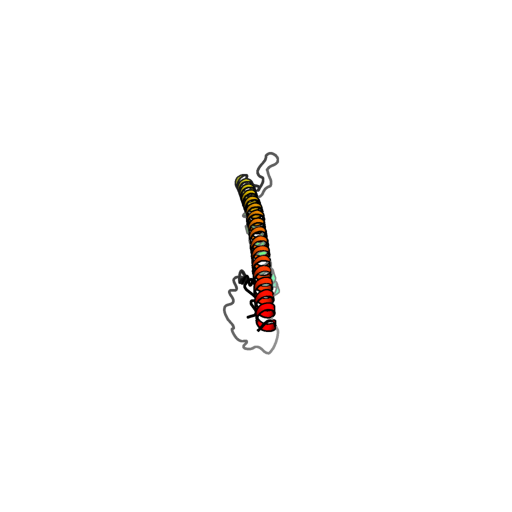4 ? 20.437 1.073 -25.588 1.00 97.38 124 SER A O 1
ATOM 932 N N . THR A 1 125 ? 20.062 2.843 -24.257 1.00 97.69 125 THR A N 1
ATOM 933 C CA . THR A 1 125 ? 20.304 3.873 -25.277 1.00 97.69 125 THR A CA 1
ATOM 934 C C . THR A 1 125 ? 21.766 3.875 -25.727 1.00 97.69 125 THR A C 1
ATOM 936 O O . THR A 1 125 ? 22.037 3.838 -26.932 1.00 97.69 125 THR A O 1
ATOM 939 N N . TRP A 1 126 ? 22.718 3.821 -24.789 1.00 97.06 126 TRP A N 1
ATOM 940 C CA . TRP A 1 126 ? 24.151 3.713 -25.106 1.00 97.06 126 TRP A CA 1
ATOM 941 C C . TRP A 1 126 ? 24.471 2.423 -25.869 1.00 97.06 126 TRP A C 1
ATOM 943 O O . TRP A 1 126 ? 25.217 2.445 -26.849 1.00 97.06 126 TRP A O 1
ATOM 953 N N . GLN A 1 127 ? 23.879 1.299 -25.461 1.00 96.75 127 GLN A N 1
ATOM 954 C CA . GLN A 1 127 ? 24.072 0.015 -26.132 1.00 96.75 127 GLN A CA 1
ATOM 955 C C . GLN A 1 127 ? 23.491 0.022 -27.554 1.00 96.75 127 GLN A C 1
ATOM 957 O O . GLN A 1 127 ? 24.118 -0.500 -28.477 1.00 96.75 127 GLN A O 1
ATOM 962 N N . CYS A 1 128 ? 22.322 0.634 -27.755 1.00 95.56 128 CYS A N 1
ATOM 963 C CA . CYS A 1 128 ? 21.731 0.811 -29.080 1.00 95.56 128 CYS A CA 1
ATOM 964 C C . CYS A 1 128 ? 22.656 1.627 -29.994 1.00 95.56 128 CYS A C 1
ATOM 966 O O . CYS A 1 128 ? 22.956 1.202 -31.112 1.00 95.56 128 CYS A O 1
ATOM 968 N N . PHE A 1 129 ? 23.181 2.746 -29.486 1.00 95.75 129 PHE A N 1
ATOM 969 C CA . PHE A 1 129 ? 24.135 3.579 -30.214 1.00 95.75 129 PHE A CA 1
ATOM 970 C C . PHE A 1 129 ? 25.408 2.807 -30.589 1.00 95.75 129 PHE A C 1
ATOM 972 O O . PHE A 1 129 ? 25.841 2.838 -31.743 1.00 95.75 129 PHE A O 1
ATOM 979 N N . PHE A 1 130 ? 25.979 2.058 -29.642 1.00 96.88 130 PHE A N 1
ATOM 980 C CA . PHE A 1 130 ? 27.163 1.238 -29.892 1.00 96.88 130 PHE A CA 1
ATOM 981 C C . PHE A 1 130 ? 26.915 0.179 -30.976 1.00 96.88 130 PHE A C 1
ATOM 983 O O . PHE A 1 130 ? 27.706 0.052 -31.911 1.00 96.88 130 PHE A O 1
ATOM 990 N N . ASN A 1 131 ? 25.792 -0.540 -30.895 1.00 96.81 131 ASN A N 1
ATOM 991 C CA . ASN A 1 131 ? 25.416 -1.542 -31.893 1.00 96.81 131 ASN A CA 1
ATOM 992 C C . ASN A 1 131 ? 25.199 -0.923 -33.281 1.00 96.81 131 ASN A C 1
ATOM 994 O O . ASN A 1 131 ? 25.614 -1.508 -34.281 1.00 96.81 131 ASN A O 1
ATOM 998 N N . MET A 1 132 ? 24.590 0.264 -33.352 1.00 96.81 132 MET A N 1
ATOM 999 C CA . MET A 1 132 ? 24.414 0.990 -34.610 1.00 96.81 132 MET A CA 1
ATOM 1000 C C . MET A 1 132 ? 25.765 1.366 -35.230 1.00 96.81 132 MET A C 1
ATOM 1002 O O . MET A 1 132 ? 25.977 1.132 -36.418 1.00 96.81 132 MET A O 1
ATOM 1006 N N . MET A 1 133 ? 26.698 1.899 -34.437 1.00 95.81 133 MET A N 1
ATOM 1007 C CA . MET A 1 133 ? 28.041 2.235 -34.917 1.00 95.81 133 MET A CA 1
ATOM 1008 C C . MET A 1 133 ? 28.786 0.994 -35.426 1.00 95.81 133 MET A C 1
ATOM 1010 O O . MET A 1 133 ? 29.402 1.040 -36.491 1.00 95.81 133 MET A O 1
ATOM 1014 N N . LEU A 1 134 ? 28.690 -0.127 -34.705 1.00 95.81 134 LEU A N 1
ATOM 1015 C CA . LEU A 1 134 ? 29.299 -1.390 -35.119 1.00 95.81 134 LEU A CA 1
ATOM 1016 C C . LEU A 1 134 ? 28.705 -1.900 -36.444 1.00 95.81 134 LEU A C 1
ATOM 1018 O O . LEU A 1 134 ? 29.450 -2.349 -37.313 1.00 95.81 134 LEU A O 1
ATOM 1022 N N . ALA A 1 135 ? 27.387 -1.776 -36.630 1.00 96.06 135 ALA A N 1
ATOM 1023 C CA . ALA A 1 135 ? 26.716 -2.138 -37.878 1.00 96.06 135 ALA A CA 1
ATOM 1024 C C . ALA A 1 135 ? 27.155 -1.260 -39.063 1.00 96.06 135 ALA A C 1
ATOM 1026 O O . ALA A 1 135 ? 27.364 -1.774 -40.160 1.00 96.06 135 ALA A O 1
ATOM 1027 N N . VAL A 1 136 ? 27.341 0.048 -38.848 1.00 95.75 136 VAL A N 1
ATOM 1028 C CA . VAL A 1 136 ? 27.853 0.963 -39.884 1.00 95.75 136 VAL A CA 1
ATOM 1029 C C . VAL A 1 136 ? 29.285 0.600 -40.276 1.00 95.75 136 VAL A C 1
ATOM 1031 O O . VAL A 1 136 ? 29.587 0.537 -41.465 1.00 95.75 136 VAL A O 1
ATOM 1034 N N . LEU A 1 137 ? 30.158 0.313 -39.305 1.00 95.50 137 LEU A N 1
ATOM 1035 C CA . LEU A 1 137 ? 31.534 -0.114 -39.585 1.00 95.50 137 LEU A CA 1
ATOM 1036 C C . LEU A 1 137 ? 31.576 -1.422 -40.385 1.00 95.50 137 LEU A C 1
ATOM 1038 O O . LEU A 1 137 ? 32.337 -1.517 -41.344 1.00 95.50 137 LEU A O 1
ATOM 1042 N N . ALA A 1 138 ? 30.719 -2.389 -40.044 1.00 94.94 138 ALA A N 1
ATOM 1043 C CA . ALA A 1 138 ? 30.613 -3.653 -40.770 1.00 94.94 138 ALA A CA 1
ATOM 1044 C C . ALA A 1 138 ? 30.085 -3.496 -42.209 1.00 94.94 138 ALA A C 1
ATOM 1046 O O . ALA A 1 138 ? 30.392 -4.330 -43.049 1.00 94.94 138 ALA A O 1
ATOM 1047 N N . PHE A 1 139 ? 29.295 -2.457 -42.502 1.00 94.06 139 PHE A N 1
ATOM 1048 C CA . PHE A 1 139 ? 28.808 -2.176 -43.859 1.00 94.06 139 PHE A CA 1
ATOM 1049 C C . PHE A 1 139 ? 29.863 -1.503 -44.752 1.00 94.06 139 PHE A C 1
ATOM 1051 O O . PHE A 1 139 ? 29.789 -1.597 -45.974 1.00 94.06 139 PHE A O 1
ATOM 1058 N N . VAL A 1 140 ? 30.818 -0.784 -44.155 1.00 92.94 140 VAL A N 1
ATOM 1059 C CA . VAL A 1 140 ? 31.854 -0.035 -44.888 1.00 92.94 140 VAL A CA 1
ATOM 1060 C C . VAL A 1 140 ? 33.076 -0.906 -45.242 1.00 92.94 140 VAL A C 1
ATOM 1062 O O . VAL A 1 140 ? 33.854 -0.509 -46.110 1.00 92.94 140 VAL A O 1
ATOM 1065 N N . GLN A 1 141 ? 33.248 -2.073 -44.607 1.00 82.19 141 GLN A N 1
ATOM 1066 C CA . GLN A 1 141 ? 34.288 -3.069 -44.931 1.00 82.19 141 GLN A CA 1
ATOM 1067 C C . GLN A 1 141 ? 33.827 -4.075 -45.986 1.00 82.19 141 GLN A C 1
ATOM 1069 O O . GLN A 1 141 ? 34.688 -4.453 -46.813 1.00 82.19 141 GLN A O 1
#

InterPro domains:
  IPR034568 Mediator of RNA polymerase II transcription subunit 30 [PTHR36406] (6-128)

Radius of gyration: 40.17 Å; chains: 1; bounding box: 82×64×94 Å

Organism: Cicer arietinum (NCBI:txid3827)

Secondary structure (DSSP, 8-state):
---------------------------------------S-SHHHHHHHHHHHHHHHHHHHHHHS----S--S-----S--HHHHHHHHHHHHHHHHHHHHHHHHHHHHHHHHHHHHHHHHHHHHHHHHHHHHHHHHHHH-

Sequence (141 aa):
FRLANFWSTSNKLLAPSSNGDANSDSSSQHADGAAPNDGAGGALEEARFRYKNAAAGLRTILAAIPSSQKVNTFDSGSADSPTDEAEIEKLEERASSLRKELANKNLHLNILLDQLQELITDISTWQCFFNMMLAVLAFVQ

Foldseek 3Di:
DDDDDPDDPPPPDDDPDDDDDDDDDDDDDDDDDDDDDDDDDDPVVVVVVVVVVVVVVVVVVVVVPPPPPPDPDDDDDPPPPVVVVVVVVVVVVVVVVVVVVVVVVVVVVVVVVVVVVVVVVVVVVVVVVVVVVVVVVVVVD